Protein AF-A0A950D1C6-F1 (afdb_monomer_lite)

Radius of gyration: 23.9 Å; chains: 1; bounding box: 61×41×85 Å

Sequence (135 aa):
MRHSTGPTPRRRALRPSLDQLEGRQLLSWSTAPFALSPQQIQSAYGFVSSVSGKSPGTGRAIAIMVCGIDPTIRQDLHAFDVQYGLSDPTLSVWDLTADGDPIQTDVGNPNTISNAFETSLDVEWAHAAAPGATI

Structure (mmCIF, N/CA/C/O backbone):
data_AF-A0A950D1C6-F1
#
_entry.id   AF-A0A950D1C6-F1
#
loop_
_atom_site.group_PDB
_atom_site.id
_atom_site.type_symbol
_atom_site.label_atom_id
_atom_site.label_alt_id
_atom_site.label_comp_id
_atom_site.label_asym_id
_atom_site.label_entity_id
_atom_site.label_seq_id
_atom_site.pdbx_PDB_ins_code
_atom_site.Cartn_x
_atom_site.Cartn_y
_atom_site.Cartn_z
_atom_site.occupancy
_atom_site.B_iso_or_equiv
_atom_site.auth_seq_id
_atom_site.auth_comp_id
_atom_site.auth_asym_id
_atom_site.auth_atom_id
_atom_site.pdbx_PDB_model_num
ATOM 1 N N . MET A 1 1 ? -46.944 2.277 60.703 1.00 41.25 1 MET A N 1
ATOM 2 C CA . MET A 1 1 ? -45.513 2.276 60.325 1.00 41.25 1 MET A CA 1
ATOM 3 C C . MET A 1 1 ? -45.284 1.308 59.171 1.00 41.25 1 MET A C 1
ATOM 5 O O . MET A 1 1 ? -45.220 0.112 59.411 1.00 41.25 1 MET A O 1
ATOM 9 N N . ARG A 1 2 ? -45.191 1.798 57.930 1.00 42.88 2 ARG A N 1
ATOM 10 C CA . ARG A 1 2 ? -44.545 1.094 56.808 1.00 42.88 2 ARG A CA 1
ATOM 11 C C . ARG A 1 2 ? -43.925 2.168 55.913 1.00 42.88 2 ARG A C 1
ATOM 13 O O . ARG A 1 2 ? -44.653 2.945 55.307 1.00 42.88 2 ARG A O 1
ATOM 20 N N . HIS A 1 3 ? -42.598 2.264 55.916 1.00 42.00 3 HIS A N 1
ATOM 21 C CA . HIS A 1 3 ? -41.856 3.148 55.021 1.00 42.00 3 HIS A CA 1
ATOM 22 C C . HIS A 1 3 ? -41.663 2.433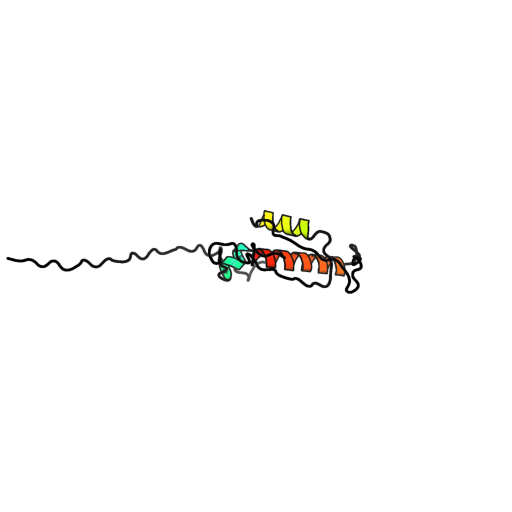 53.680 1.00 42.00 3 HIS A C 1
ATOM 24 O O . HIS A 1 3 ? -41.147 1.320 53.640 1.00 42.00 3 HIS A O 1
ATOM 30 N N . SER A 1 4 ? -42.113 3.070 52.601 1.00 46.00 4 SER A N 1
ATOM 31 C CA . SER A 1 4 ? -41.874 2.656 51.218 1.00 46.00 4 SER A CA 1
ATOM 32 C C . SER A 1 4 ? -40.672 3.435 50.688 1.00 46.00 4 SER A C 1
ATOM 34 O O . SER A 1 4 ? -40.760 4.649 50.519 1.00 46.00 4 SER A O 1
ATOM 36 N N . THR A 1 5 ? -39.546 2.767 50.445 1.00 57.81 5 THR A N 1
ATOM 37 C CA . THR A 1 5 ? -38.373 3.361 49.784 1.00 57.81 5 THR A CA 1
ATOM 38 C C . THR A 1 5 ? -38.437 3.082 48.286 1.00 57.81 5 THR A C 1
ATOM 40 O O . THR A 1 5 ? -38.311 1.935 47.860 1.00 57.81 5 THR A O 1
ATOM 43 N N . GLY A 1 6 ? -38.667 4.132 47.495 1.00 58.25 6 GLY A N 1
ATOM 44 C CA . GLY A 1 6 ? -38.623 4.080 46.032 1.00 58.25 6 GLY A CA 1
ATOM 45 C C . GLY A 1 6 ? -37.198 3.889 45.485 1.00 58.25 6 GLY A C 1
ATOM 46 O O . GLY A 1 6 ? -36.227 4.128 46.206 1.00 58.25 6 GLY A O 1
ATOM 47 N N . PRO A 1 7 ? -37.050 3.455 44.221 1.00 55.03 7 PRO A N 1
ATOM 48 C CA . PRO A 1 7 ? -35.755 3.132 43.633 1.00 55.03 7 PRO A CA 1
ATOM 49 C C . PRO A 1 7 ? -34.919 4.387 43.343 1.00 55.03 7 PRO A C 1
ATOM 51 O O . PRO A 1 7 ? -35.386 5.357 42.748 1.00 55.03 7 PRO A O 1
ATOM 54 N N . THR A 1 8 ? -33.652 4.340 43.748 1.00 61.00 8 THR A N 1
ATOM 55 C CA . THR A 1 8 ? -32.665 5.410 43.580 1.00 61.00 8 THR A CA 1
ATOM 56 C C . THR A 1 8 ? -32.268 5.569 42.103 1.00 61.00 8 THR A C 1
ATOM 58 O O . THR A 1 8 ? -31.852 4.587 41.480 1.00 61.00 8 THR A O 1
ATOM 61 N N . PRO A 1 9 ? -32.328 6.778 41.513 1.00 54.50 9 PRO A N 1
ATOM 62 C CA . PRO A 1 9 ? -31.933 6.980 40.124 1.00 54.50 9 PRO A CA 1
ATOM 63 C C . PRO A 1 9 ? -30.411 6.849 39.960 1.00 54.50 9 PRO A C 1
ATOM 65 O O . PRO A 1 9 ? -29.628 7.595 40.552 1.00 54.50 9 PRO A O 1
ATOM 68 N N . ARG A 1 10 ? -29.973 5.907 39.116 1.00 64.44 10 ARG A N 1
ATOM 69 C CA . ARG A 1 10 ? -28.570 5.780 38.695 1.00 64.44 10 ARG A CA 1
ATOM 70 C C . ARG A 1 10 ? -28.220 6.907 37.722 1.00 64.44 10 ARG A C 1
ATOM 72 O O . ARG A 1 10 ? -28.581 6.860 36.549 1.00 64.44 10 ARG A O 1
ATOM 79 N N . ARG A 1 11 ? -27.465 7.902 38.193 1.00 63.31 11 ARG A N 1
ATOM 80 C CA . ARG A 1 11 ? -26.810 8.890 37.324 1.00 63.31 11 ARG A CA 1
ATOM 81 C C . ARG A 1 11 ? -25.773 8.184 36.444 1.00 63.31 11 ARG A C 1
ATOM 83 O O . ARG A 1 11 ? -24.775 7.676 36.950 1.00 63.31 11 ARG A O 1
ATOM 90 N N . ARG A 1 12 ? -25.987 8.176 35.123 1.00 67.38 12 ARG A N 1
ATOM 91 C CA . ARG A 1 12 ? -24.913 7.912 34.155 1.00 67.38 12 ARG A CA 1
ATOM 92 C C . ARG A 1 12 ? -23.895 9.042 34.283 1.00 67.38 12 ARG A C 1
ATOM 94 O O . ARG A 1 12 ? -24.211 10.190 33.987 1.00 67.38 12 ARG A O 1
ATOM 101 N N . ALA A 1 13 ? -22.697 8.721 34.755 1.00 68.19 13 ALA A N 1
ATOM 102 C CA . ALA A 1 13 ? -21.580 9.647 34.691 1.00 68.19 13 ALA A CA 1
ATOM 103 C C . ALA A 1 13 ? -21.211 9.844 33.215 1.00 68.19 13 ALA A C 1
ATOM 105 O O . ALA A 1 13 ? -20.891 8.869 32.530 1.00 68.19 13 ALA A O 1
ATOM 106 N N . LEU A 1 14 ? -21.277 11.084 32.721 1.00 62.00 14 LEU A N 1
ATOM 107 C CA . LEU A 1 14 ? -20.616 11.431 31.469 1.00 62.00 14 LEU A CA 1
ATOM 108 C C . LEU A 1 14 ? -19.119 11.188 31.665 1.00 62.00 14 LEU A C 1
ATOM 110 O O . LEU A 1 14 ? -18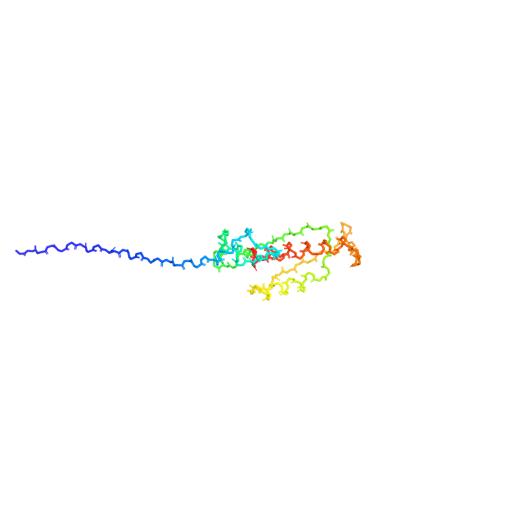.514 11.746 32.578 1.00 62.00 14 LEU A O 1
ATOM 114 N N . ARG A 1 15 ? -18.546 10.329 30.825 1.00 71.56 15 ARG A N 1
ATOM 115 C CA . ARG A 1 15 ? -17.100 10.175 30.682 1.00 71.56 15 ARG A CA 1
ATOM 116 C C . ARG A 1 15 ? -16.694 11.010 29.472 1.00 71.56 15 ARG A C 1
ATOM 118 O O . ARG A 1 15 ? -16.851 10.517 28.358 1.00 71.56 15 ARG A O 1
ATOM 125 N N . PRO A 1 16 ? -16.282 12.274 29.646 1.00 58.69 16 PRO A N 1
ATOM 126 C CA . PRO A 1 16 ? -15.709 13.022 28.539 1.00 58.69 16 PRO A CA 1
ATOM 127 C C . PRO A 1 16 ? -14.474 12.264 28.030 1.00 58.69 16 PRO A C 1
ATOM 129 O O . PRO A 1 16 ? -13.552 12.006 28.803 1.00 58.69 16 PRO A O 1
ATOM 132 N N . SER A 1 17 ? -14.497 11.855 26.760 1.00 67.12 17 SER A N 1
ATOM 133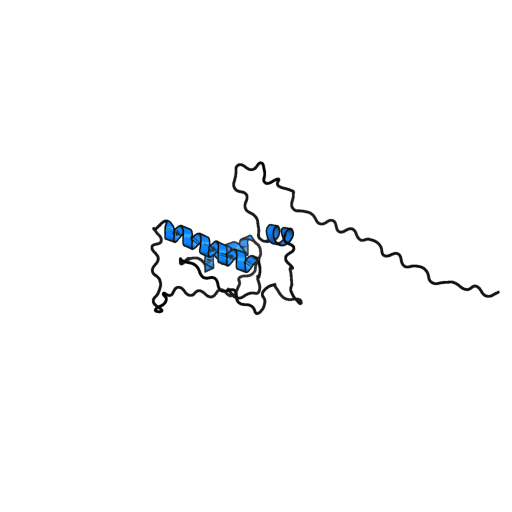 C CA . SER A 1 17 ? -13.290 11.449 26.034 1.00 67.12 17 SER A CA 1
ATOM 134 C C . SER A 1 17 ? -12.617 12.726 25.558 1.00 67.12 17 SER A C 1
ATOM 136 O O . SER A 1 17 ? -13.271 13.566 24.938 1.00 67.12 17 SER A O 1
ATOM 138 N N . LEU A 1 18 ? -11.344 12.904 25.895 1.00 54.28 18 LEU A N 1
ATOM 139 C CA . LEU A 1 18 ? -10.510 13.900 25.245 1.00 54.28 18 LEU A CA 1
ATOM 140 C C . LEU A 1 18 ? -9.901 13.214 24.028 1.00 54.28 18 LEU A C 1
ATOM 142 O O . LEU A 1 18 ? -8.868 12.559 24.148 1.00 54.28 18 LEU A O 1
ATOM 146 N N . ASP A 1 19 ? -10.552 13.345 22.877 1.00 57.00 19 ASP A N 1
ATOM 147 C CA . ASP A 1 19 ? -9.913 12.963 21.625 1.00 57.00 19 ASP A CA 1
ATOM 148 C C . ASP A 1 19 ? -8.848 14.016 21.338 1.00 57.00 19 ASP A C 1
ATOM 150 O O . ASP A 1 19 ? -9.142 15.197 21.113 1.00 57.00 19 ASP A O 1
ATOM 154 N N . GLN A 1 20 ? -7.588 13.599 21.432 1.00 54.69 20 GLN A N 1
ATOM 155 C CA . GLN A 1 20 ? -6.466 14.426 21.036 1.00 54.69 20 GLN A CA 1
ATOM 156 C C . GLN A 1 20 ? -6.531 14.565 19.515 1.00 54.69 20 GLN A C 1
ATOM 158 O O . GLN A 1 20 ? -6.031 13.724 18.776 1.00 54.69 20 GLN A O 1
ATOM 163 N N . LEU A 1 21 ? -7.200 15.621 19.054 1.00 55.78 21 LEU A N 1
ATOM 164 C CA . LEU A 1 21 ? -7.122 16.037 17.664 1.00 55.78 21 LEU A CA 1
ATOM 165 C C . LEU A 1 21 ? -5.643 16.263 17.348 1.00 55.78 21 LEU A C 1
ATOM 167 O O . LEU A 1 21 ? -4.956 16.952 18.113 1.00 55.78 21 LEU A O 1
ATOM 171 N N . GLU A 1 22 ? -5.176 15.667 16.247 1.00 65.88 22 GLU A N 1
ATOM 172 C CA . GLU A 1 22 ? -3.882 15.955 15.624 1.00 65.88 22 GLU A CA 1
ATOM 173 C C . GLU A 1 22 ? -3.607 17.454 15.787 1.00 65.88 22 GLU A C 1
ATOM 175 O O . GLU A 1 22 ? -4.502 18.274 15.529 1.00 65.88 22 GLU A O 1
ATOM 180 N N . GLY A 1 23 ? -2.420 17.827 16.279 1.00 55.44 23 GLY A N 1
ATOM 181 C CA . GLY A 1 23 ? -2.083 19.237 16.455 1.00 55.44 23 GLY A CA 1
ATOM 182 C C . GLY A 1 23 ? -2.404 19.954 15.152 1.00 55.44 23 GLY A C 1
ATOM 183 O O . GLY A 1 23 ? -1.844 19.578 14.128 1.00 55.44 23 GLY A O 1
ATOM 184 N N . ARG A 1 24 ? -3.370 20.892 15.172 1.00 54.75 24 ARG A N 1
ATOM 185 C CA . ARG A 1 24 ? -3.885 21.569 13.973 1.00 54.75 24 ARG A CA 1
ATOM 186 C C . ARG A 1 24 ? -2.726 22.278 13.278 1.00 54.75 24 ARG A C 1
ATOM 188 O O . ARG A 1 24 ? -2.476 23.455 13.524 1.00 54.75 24 ARG A O 1
ATOM 195 N N . GLN A 1 25 ? -2.015 21.561 12.419 1.00 54.00 25 GLN A N 1
ATOM 196 C CA . GLN A 1 25 ? -1.097 22.130 11.460 1.00 54.00 25 GLN A CA 1
ATOM 197 C C . GLN A 1 25 ? -2.007 22.825 10.462 1.00 54.00 25 GLN A C 1
ATOM 199 O O . GLN A 1 25 ? -2.648 22.195 9.624 1.00 54.00 25 GLN A O 1
ATOM 204 N N . LEU A 1 26 ? -2.197 24.127 10.666 1.00 49.78 26 LEU A N 1
ATOM 205 C CA . LEU A 1 26 ? -2.946 24.961 9.746 1.00 49.78 26 LEU A CA 1
ATOM 206 C C . LEU A 1 26 ? -2.242 24.845 8.391 1.00 49.78 26 LEU A C 1
ATOM 208 O O . LEU A 1 26 ? -1.173 25.417 8.193 1.00 49.78 26 LEU A O 1
ATOM 212 N N . LEU A 1 27 ? -2.855 24.090 7.475 1.00 53.09 27 LEU A N 1
ATOM 213 C CA . LEU A 1 27 ? -2.381 23.808 6.112 1.00 53.09 27 LEU A CA 1
ATOM 214 C C . LEU A 1 27 ? -2.148 25.076 5.265 1.00 53.09 27 LEU A C 1
ATOM 216 O O . LEU A 1 27 ? -1.767 24.986 4.106 1.00 53.09 27 LEU A O 1
ATOM 220 N N . SER A 1 28 ? -2.398 26.264 5.817 1.00 56.47 28 SER A N 1
ATOM 221 C CA . SER A 1 28 ? -2.357 27.537 5.113 1.00 56.47 28 SER A CA 1
ATOM 222 C C . SER A 1 28 ? -0.993 28.243 5.114 1.00 56.47 28 SER A C 1
ATOM 224 O O . SER A 1 28 ? -0.889 29.260 4.437 1.00 56.47 28 SER A O 1
ATOM 226 N N . TRP A 1 29 ? 0.037 27.774 5.843 1.00 46.75 29 TRP A N 1
ATOM 227 C CA . TRP A 1 29 ? 1.316 28.517 5.980 1.00 46.75 29 TRP A CA 1
ATOM 228 C C . TRP A 1 29 ? 2.605 27.674 5.877 1.00 46.75 29 TRP A C 1
ATOM 230 O O . TRP A 1 29 ? 3.678 28.158 6.235 1.00 46.75 29 TRP A O 1
ATOM 240 N N . SER A 1 30 ? 2.550 26.437 5.372 1.00 55.84 30 SER A N 1
ATOM 241 C CA . SER A 1 30 ? 3.772 25.670 5.078 1.00 55.84 30 SER A CA 1
ATOM 242 C C . SER A 1 30 ? 4.237 25.925 3.643 1.00 55.84 30 SER A C 1
ATOM 244 O O . SER A 1 30 ? 3.513 25.630 2.698 1.00 55.84 30 SER A O 1
ATOM 246 N N . THR A 1 31 ? 5.454 26.444 3.466 1.00 59.22 31 THR A N 1
ATOM 247 C CA . THR A 1 31 ? 6.149 26.518 2.165 1.00 59.22 31 THR A CA 1
ATOM 248 C C . THR A 1 31 ? 6.815 25.197 1.760 1.00 59.22 31 THR A C 1
ATOM 250 O O . THR A 1 31 ? 7.339 25.103 0.653 1.00 59.22 31 THR A O 1
ATOM 253 N N . ALA A 1 32 ? 6.788 24.176 2.624 1.00 59.00 32 ALA A N 1
ATOM 254 C CA . ALA A 1 32 ? 7.223 22.815 2.316 1.00 59.00 32 ALA A CA 1
ATOM 255 C C . ALA A 1 32 ? 6.004 21.893 2.120 1.00 59.00 32 ALA A C 1
ATOM 257 O O . ALA A 1 32 ? 5.010 22.054 2.842 1.00 59.00 32 ALA A O 1
ATOM 258 N N . PRO A 1 33 ? 6.051 20.925 1.185 1.00 57.84 33 PRO A N 1
ATOM 259 C CA . PRO A 1 33 ? 5.004 19.917 1.084 1.00 57.84 33 PRO A CA 1
ATOM 260 C C . PRO A 1 33 ? 4.880 19.184 2.424 1.00 57.84 33 PRO A C 1
ATOM 262 O O . PRO A 1 33 ? 5.863 18.699 2.982 1.00 57.84 33 PRO A O 1
ATOM 265 N N . PHE A 1 34 ? 3.664 19.156 2.959 1.00 69.94 34 PHE A N 1
ATOM 266 C CA . PHE A 1 34 ? 3.322 18.412 4.163 1.00 69.94 34 PHE A CA 1
ATOM 267 C C . PHE A 1 34 ? 2.714 17.075 3.735 1.00 69.94 34 PHE A C 1
ATOM 269 O O . PHE A 1 34 ? 1.748 17.062 2.973 1.00 69.94 34 PHE A O 1
ATOM 276 N N . ALA A 1 35 ? 3.290 15.964 4.197 1.00 81.25 35 ALA A N 1
ATOM 277 C CA . ALA A 1 35 ? 2.770 14.625 3.942 1.00 81.25 35 ALA A CA 1
ATOM 278 C C . ALA A 1 35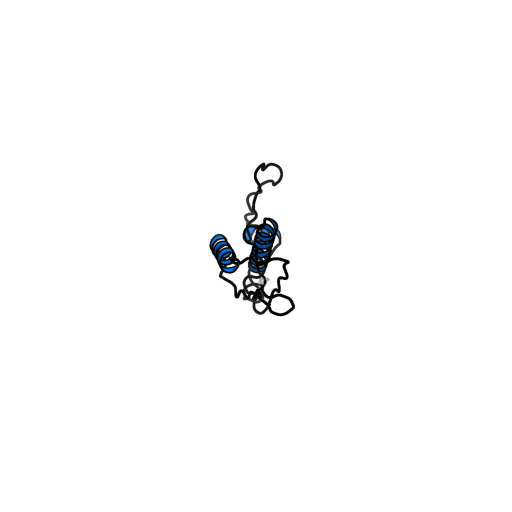 ? 1.839 14.197 5.084 1.00 81.25 35 ALA A C 1
ATOM 280 O O . ALA A 1 35 ? 2.153 14.410 6.255 1.00 81.25 35 ALA A O 1
ATOM 281 N N . LEU A 1 36 ? 0.705 13.588 4.734 1.00 89.75 36 LEU A N 1
ATOM 282 C CA . LEU A 1 36 ? -0.239 13.017 5.693 1.00 89.75 36 LEU A CA 1
ATOM 283 C C . LEU A 1 36 ? 0.066 11.533 5.895 1.00 89.75 36 LEU A C 1
ATOM 285 O O . LEU A 1 36 ? 0.272 10.811 4.923 1.00 89.75 36 LEU A O 1
ATOM 289 N N . SER A 1 37 ? 0.068 11.074 7.146 1.00 93.75 37 SER A N 1
ATOM 290 C CA . SER A 1 37 ? 0.175 9.646 7.445 1.00 93.75 37 SER A CA 1
ATOM 291 C C . SER A 1 37 ? -1.162 8.917 7.244 1.00 93.75 37 SER A C 1
ATOM 293 O O . SER A 1 37 ? -2.232 9.533 7.348 1.00 93.75 37 SER A O 1
ATOM 295 N N . PRO A 1 38 ? -1.141 7.586 7.048 1.00 95.62 38 PRO A N 1
ATOM 296 C CA . PRO A 1 38 ? -2.327 6.742 7.134 1.00 95.62 38 PRO A CA 1
ATOM 297 C C . PRO A 1 38 ? -3.175 7.006 8.376 1.00 95.62 38 PRO A C 1
ATOM 299 O O . PRO A 1 38 ? -4.385 7.169 8.265 1.00 95.62 38 PRO A O 1
ATOM 302 N N . GLN A 1 39 ? -2.554 7.120 9.553 1.00 93.75 39 GLN A N 1
ATOM 303 C CA . GLN A 1 39 ? -3.264 7.348 10.814 1.00 93.75 39 GLN A CA 1
ATOM 304 C C . GLN A 1 39 ? -3.975 8.705 10.829 1.00 93.75 39 GLN A C 1
ATOM 306 O O . GLN A 1 39 ? -5.117 8.788 11.280 1.00 93.75 39 GLN A O 1
ATOM 311 N N . GLN A 1 40 ? -3.337 9.746 10.284 1.00 93.62 40 GLN A N 1
ATOM 312 C CA . GLN A 1 40 ? -3.930 11.078 10.162 1.00 93.62 40 GLN A CA 1
ATOM 313 C C . GLN A 1 40 ? -5.174 11.058 9.275 1.00 93.62 40 GLN A C 1
ATOM 315 O O . GLN A 1 40 ? -6.211 11.605 9.651 1.00 93.62 40 GLN A O 1
ATOM 320 N N . ILE A 1 41 ? -5.096 10.393 8.120 1.00 94.50 41 ILE A N 1
ATOM 321 C CA . ILE A 1 41 ? -6.234 10.243 7.205 1.00 94.50 41 ILE A CA 1
ATOM 322 C C . ILE A 1 41 ? -7.338 9.394 7.840 1.00 94.50 41 ILE A C 1
ATOM 324 O O . ILE A 1 41 ? -8.497 9.807 7.859 1.00 94.50 41 ILE A O 1
ATOM 328 N N . GLN A 1 42 ? -6.995 8.242 8.415 1.00 94.06 42 GLN A N 1
ATOM 329 C CA . GLN A 1 42 ? -7.950 7.354 9.079 1.00 94.06 42 GLN A CA 1
ATOM 330 C C . GLN A 1 42 ? -8.707 8.073 10.202 1.00 94.06 42 GLN A C 1
ATOM 332 O O . GLN A 1 42 ? -9.932 7.981 10.276 1.00 94.06 42 GLN A O 1
ATOM 337 N N . SER A 1 43 ? -7.991 8.825 11.041 1.00 93.19 43 SER A N 1
ATOM 338 C CA . SER A 1 43 ? -8.561 9.640 12.116 1.00 93.19 43 SER A CA 1
ATOM 339 C C . SER A 1 43 ? -9.481 10.732 11.565 1.00 93.19 43 SER A C 1
ATOM 341 O O . SER A 1 43 ? -10.631 10.856 11.992 1.00 93.19 43 SER A O 1
ATOM 343 N N . ALA A 1 44 ? -9.019 11.474 10.553 1.00 93.94 44 ALA A N 1
ATOM 344 C CA . ALA A 1 44 ? -9.775 12.571 9.955 1.00 93.94 44 ALA A CA 1
ATOM 345 C C . ALA A 1 44 ? -11.086 12.117 9.289 1.00 93.94 44 ALA A C 1
ATOM 347 O O . ALA A 1 44 ? -12.078 12.846 9.343 1.00 93.94 44 ALA A O 1
ATOM 348 N N . TYR A 1 45 ? -11.105 10.924 8.685 1.00 94.69 45 TYR A N 1
ATOM 349 C CA . TYR A 1 45 ? -12.262 10.395 7.953 1.00 94.69 45 TYR A CA 1
ATOM 350 C C . TYR A 1 45 ? -13.041 9.301 8.699 1.00 94.69 45 TYR A C 1
ATOM 352 O O . TYR A 1 45 ? -13.998 8.753 8.154 1.00 94.69 45 TYR A O 1
ATOM 360 N N . GLY A 1 46 ? -12.682 8.993 9.948 1.00 94.38 46 GLY A N 1
ATOM 361 C CA . GLY A 1 46 ? -13.425 8.051 10.789 1.00 94.38 46 GLY A CA 1
ATOM 362 C C . GLY A 1 46 ? -13.318 6.592 10.339 1.00 94.38 46 GLY A C 1
ATOM 363 O O . GLY A 1 46 ? -14.300 5.849 10.402 1.00 94.38 46 GLY A O 1
ATOM 364 N N . PHE A 1 47 ? -12.140 6.173 9.878 1.00 93.88 47 PHE A N 1
ATOM 365 C CA . PHE A 1 47 ? -11.886 4.779 9.527 1.00 93.88 47 PHE A CA 1
ATOM 366 C C . PHE A 1 47 ? -11.939 3.919 10.790 1.00 93.88 47 PHE A C 1
ATOM 368 O O . PHE A 1 47 ? -11.421 4.278 11.849 1.00 93.88 47 PHE A O 1
ATOM 375 N N . VAL A 1 48 ? -12.580 2.760 10.683 1.00 91.62 48 VAL A N 1
ATOM 376 C CA . VAL A 1 48 ? -12.681 1.824 11.802 1.00 91.62 48 VAL A CA 1
ATOM 377 C C . VAL A 1 48 ? -11.423 0.969 11.884 1.00 91.62 48 VAL A C 1
ATOM 379 O O . VAL A 1 48 ? -10.958 0.441 10.880 1.00 91.62 48 VAL A O 1
ATOM 382 N N . SER A 1 49 ? -10.904 0.761 13.094 1.00 91.00 49 SER A N 1
ATOM 383 C CA . SER A 1 49 ? -9.754 -0.127 13.321 1.00 91.00 49 SER A CA 1
ATOM 384 C C . SER A 1 49 ? -10.102 -1.612 13.181 1.00 91.00 49 SER A C 1
ATOM 386 O O . SER A 1 49 ? -9.212 -2.450 13.059 1.00 91.00 49 SER A O 1
ATOM 388 N N . SER A 1 50 ? -11.394 -1.963 13.202 1.00 94.06 50 SER A N 1
ATOM 389 C CA . SER A 1 50 ? -11.860 -3.328 12.965 1.00 94.06 50 SER A CA 1
ATOM 390 C C . SER A 1 50 ? -13.273 -3.372 12.386 1.00 94.06 50 SER A C 1
ATOM 392 O O . SER A 1 50 ? -14.116 -2.524 12.680 1.00 94.06 50 SER A O 1
ATOM 394 N N . VAL A 1 51 ? -13.545 -4.414 11.602 1.00 92.44 51 VAL A N 1
ATOM 395 C CA . VAL A 1 51 ? -14.876 -4.757 11.089 1.00 92.44 51 VAL A CA 1
ATOM 396 C C . VAL A 1 51 ? -15.205 -6.163 11.575 1.00 92.44 51 VAL A C 1
ATOM 398 O O . VAL A 1 51 ? -14.514 -7.123 11.239 1.00 92.44 51 VAL A O 1
ATOM 401 N N . SER A 1 52 ? -16.231 -6.292 12.422 1.00 93.75 52 SER A N 1
ATOM 402 C CA . SER A 1 52 ? -16.626 -7.575 13.033 1.00 93.75 52 SER A CA 1
ATOM 403 C C . SER A 1 52 ? -15.473 -8.303 13.752 1.00 93.75 52 SER A C 1
ATOM 405 O O . SER A 1 52 ? -15.381 -9.528 13.704 1.00 93.75 52 SER A O 1
ATOM 407 N N . GLY A 1 53 ? -14.583 -7.549 14.409 1.00 95.19 53 GLY A N 1
ATOM 408 C CA . GLY A 1 53 ? -13.439 -8.092 15.150 1.00 95.19 53 GLY A CA 1
ATOM 409 C C . GLY A 1 53 ? -12.250 -8.531 14.287 1.00 95.19 53 GLY A C 1
ATOM 410 O O . GLY A 1 53 ? -11.358 -9.200 14.800 1.00 95.19 53 GLY A O 1
ATOM 411 N N . LYS A 1 54 ? -12.226 -8.180 12.996 1.00 96.25 54 LYS A N 1
ATOM 412 C CA . LYS A 1 54 ? -11.109 -8.449 12.076 1.00 96.25 54 LYS A CA 1
ATOM 413 C C . LYS A 1 54 ? -10.535 -7.150 11.516 1.00 96.25 54 LYS A C 1
ATOM 415 O O . LYS A 1 54 ? -11.233 -6.134 11.510 1.00 96.25 54 LYS A O 1
ATOM 420 N N . SER A 1 55 ? -9.307 -7.198 10.998 1.00 95.56 55 SER A N 1
ATOM 421 C CA . SER A 1 55 ? -8.710 -6.078 10.260 1.00 95.56 55 SER A CA 1
ATOM 422 C C . SER A 1 55 ? -9.614 -5.666 9.088 1.00 95.56 55 SER A C 1
ATOM 424 O O . SER A 1 55 ? -10.169 -6.550 8.415 1.00 95.56 55 SER A O 1
ATOM 426 N N . PRO A 1 56 ? -9.805 -4.361 8.825 1.00 96.81 56 PRO A N 1
ATOM 427 C CA . PRO A 1 56 ? -10.605 -3.901 7.692 1.00 96.81 56 PRO A CA 1
ATOM 428 C C . PRO A 1 56 ? -10.123 -4.537 6.383 1.00 96.81 56 PRO A C 1
ATOM 430 O O . PRO A 1 56 ? -8.928 -4.705 6.181 1.00 96.81 56 PRO A O 1
ATOM 433 N N . GLY A 1 57 ? -11.048 -4.956 5.519 1.00 96.94 57 GLY A N 1
ATOM 434 C CA . GLY A 1 57 ? -10.707 -5.648 4.269 1.00 96.94 57 GLY A CA 1
ATOM 435 C C . GLY A 1 57 ? -10.517 -7.164 4.378 1.00 96.94 57 GLY A C 1
ATOM 436 O O . GLY A 1 57 ? -10.442 -7.817 3.344 1.00 96.94 57 GLY A O 1
ATOM 437 N N . THR A 1 58 ? -10.524 -7.760 5.580 1.00 98.00 58 THR A N 1
ATOM 438 C CA . THR A 1 58 ? -10.345 -9.220 5.724 1.00 98.00 58 THR A CA 1
ATOM 439 C C . THR A 1 58 ? -11.321 -10.016 4.848 1.00 98.00 58 THR A C 1
ATOM 441 O O . THR A 1 58 ? -12.543 -9.898 4.988 1.00 98.00 58 THR A O 1
ATOM 444 N N . GLY A 1 59 ? -10.776 -10.870 3.977 1.00 97.19 59 GLY A N 1
ATOM 445 C CA . GLY A 1 59 ? -11.546 -11.690 3.035 1.00 97.19 59 GLY A CA 1
ATOM 446 C C . GLY A 1 59 ? -12.036 -10.933 1.795 1.00 97.19 59 GLY A C 1
ATOM 447 O O . GLY A 1 59 ? -12.974 -11.385 1.138 1.00 97.19 59 GLY A O 1
ATOM 448 N N . ARG A 1 60 ? -11.447 -9.772 1.497 1.00 98.12 60 ARG A N 1
ATOM 449 C CA . ARG A 1 60 ? -11.676 -8.983 0.282 1.00 98.12 60 ARG A CA 1
ATOM 450 C C . ARG A 1 60 ? -10.389 -8.900 -0.530 1.00 98.12 60 ARG A C 1
ATOM 452 O O . ARG A 1 60 ? -9.302 -9.035 0.023 1.00 98.12 60 ARG A O 1
ATOM 459 N N . ALA A 1 61 ? -10.553 -8.677 -1.827 1.00 98.19 61 ALA A N 1
ATOM 460 C CA . ALA A 1 61 ? -9.467 -8.384 -2.747 1.00 98.19 61 ALA A CA 1
ATOM 461 C C . ALA A 1 61 ? -9.682 -6.987 -3.340 1.00 98.19 61 ALA A C 1
ATOM 463 O O . ALA A 1 61 ? -10.823 -6.642 -3.670 1.00 98.19 61 ALA A O 1
ATOM 464 N N . ILE A 1 62 ? -8.614 -6.203 -3.457 1.00 98.06 62 ILE A N 1
ATOM 465 C CA . ILE A 1 62 ? -8.613 -4.887 -4.100 1.00 98.06 62 ILE A CA 1
ATOM 466 C C . ILE A 1 62 ? -7.767 -5.002 -5.362 1.00 98.06 62 ILE A C 1
ATOM 468 O O . ILE A 1 62 ? -6.554 -5.091 -5.281 1.00 98.06 62 ILE A O 1
ATOM 472 N N . ALA A 1 63 ? -8.411 -4.995 -6.528 1.00 96.19 63 ALA A N 1
ATOM 473 C CA . ALA A 1 63 ? -7.692 -4.981 -7.795 1.00 96.19 63 ALA A CA 1
ATOM 474 C C . ALA A 1 63 ? -7.293 -3.546 -8.153 1.00 96.19 63 ALA A C 1
ATOM 476 O O . ALA A 1 63 ? -8.157 -2.671 -8.252 1.00 96.19 63 ALA A O 1
ATOM 477 N N . ILE A 1 64 ? -6.001 -3.331 -8.388 1.00 93.31 64 ILE A N 1
ATOM 478 C CA . ILE A 1 64 ? -5.439 -2.063 -8.854 1.00 93.31 64 ILE A CA 1
ATOM 479 C C . ILE A 1 64 ? -4.997 -2.256 -10.305 1.00 93.31 64 ILE A C 1
ATOM 481 O O . ILE A 1 64 ? -4.226 -3.162 -10.611 1.00 93.31 64 ILE A O 1
ATOM 485 N N . MET A 1 65 ? -5.527 -1.430 -11.208 1.00 89.50 65 MET A N 1
ATOM 486 C CA . MET A 1 65 ? -5.145 -1.425 -12.621 1.00 89.50 65 MET A CA 1
ATOM 487 C C . MET A 1 65 ? -4.466 -0.103 -12.948 1.00 89.50 65 MET A C 1
ATOM 489 O O . MET A 1 65 ? -5.111 0.944 -12.949 1.00 89.50 65 MET A O 1
ATOM 493 N N . VAL A 1 66 ? -3.176 -0.176 -13.251 1.00 85.00 66 VAL A N 1
ATOM 494 C CA . VAL A 1 66 ? -2.302 0.972 -13.510 1.00 85.00 66 VAL A CA 1
ATOM 495 C C . VAL A 1 66 ? -1.638 0.840 -14.878 1.00 85.00 66 VAL A C 1
ATOM 497 O O . VAL A 1 66 ? -1.559 -0.245 -15.450 1.00 85.00 66 VAL A O 1
ATOM 500 N N . CYS A 1 67 ? -1.178 1.962 -15.432 1.00 75.88 67 CYS A N 1
ATOM 501 C CA . CYS A 1 67 ? -0.528 2.021 -16.745 1.00 75.88 67 CYS A CA 1
ATOM 502 C C . CYS A 1 67 ? 1.012 1.946 -16.681 1.00 75.88 67 CYS A C 1
ATOM 504 O O . CYS A 1 67 ? 1.694 2.374 -17.615 1.00 75.88 67 CYS A O 1
ATOM 506 N N . GLY A 1 68 ? 1.576 1.384 -15.611 1.00 73.50 68 GLY A N 1
ATOM 507 C CA . GLY A 1 68 ? 3.010 1.125 -15.473 1.00 73.50 68 GLY A CA 1
ATOM 508 C C . GLY A 1 68 ? 3.294 -0.043 -14.538 1.00 73.50 68 GLY A C 1
ATOM 509 O O . GLY A 1 68 ? 2.396 -0.524 -13.856 1.00 73.50 68 GLY A O 1
ATOM 510 N N . ILE A 1 69 ? 4.545 -0.504 -14.545 1.00 79.06 69 ILE A N 1
ATOM 511 C CA . ILE A 1 69 ? 5.044 -1.486 -13.583 1.00 79.06 69 ILE A CA 1
ATOM 512 C C . ILE A 1 69 ? 5.983 -0.772 -12.628 1.00 79.06 69 ILE A C 1
ATOM 514 O O . ILE A 1 69 ? 6.877 -0.039 -13.062 1.00 79.06 69 ILE A O 1
ATOM 518 N N . ASP A 1 70 ? 5.833 -1.087 -11.353 1.00 88.06 70 ASP A N 1
ATOM 519 C CA . ASP A 1 70 ? 6.826 -0.807 -10.337 1.00 88.06 70 ASP A CA 1
ATOM 520 C C . ASP A 1 70 ? 7.598 -2.104 -10.005 1.00 88.06 70 ASP A C 1
ATOM 522 O O . ASP A 1 70 ? 7.069 -2.987 -9.321 1.00 88.06 70 ASP A O 1
ATOM 526 N N . PRO A 1 71 ? 8.847 -2.265 -10.489 1.00 86.75 71 PRO A N 1
ATOM 527 C CA . PRO A 1 71 ? 9.635 -3.469 -10.234 1.00 86.75 71 PRO A CA 1
ATOM 528 C C . PRO A 1 71 ? 10.030 -3.624 -8.757 1.00 86.75 71 PRO A C 1
ATOM 530 O O . PRO A 1 71 ? 10.462 -4.710 -8.359 1.00 86.75 71 PRO A O 1
ATOM 533 N N . THR A 1 72 ? 9.903 -2.566 -7.950 1.00 91.50 72 THR A N 1
ATOM 534 C CA . THR A 1 72 ? 10.241 -2.545 -6.524 1.00 91.50 72 THR A CA 1
ATOM 535 C C . THR A 1 72 ? 9.014 -2.491 -5.618 1.00 91.50 72 THR A C 1
ATOM 537 O O . THR A 1 72 ? 9.183 -2.515 -4.402 1.00 91.50 72 THR A O 1
ATOM 540 N N . ILE A 1 73 ? 7.794 -2.615 -6.161 1.00 94.19 73 ILE A N 1
ATOM 541 C CA . ILE A 1 73 ? 6.526 -2.468 -5.420 1.00 94.19 73 ILE A CA 1
ATOM 542 C C . ILE A 1 73 ? 6.448 -3.254 -4.107 1.00 94.19 73 ILE A C 1
ATOM 544 O O . ILE A 1 73 ? 5.892 -2.798 -3.114 1.00 94.19 73 ILE A O 1
ATOM 548 N N . ARG A 1 74 ? 7.031 -4.458 -4.068 1.00 96.44 74 ARG A N 1
ATOM 549 C CA . ARG A 1 74 ? 7.070 -5.290 -2.853 1.00 96.44 74 ARG A CA 1
ATOM 550 C C . ARG A 1 74 ? 7.949 -4.684 -1.760 1.00 96.44 74 ARG A C 1
ATOM 552 O O . ARG A 1 74 ? 7.628 -4.805 -0.585 1.00 96.44 74 ARG A O 1
ATOM 559 N N . GLN A 1 75 ? 9.084 -4.112 -2.147 1.00 97.56 75 GLN A N 1
ATOM 560 C CA . GLN A 1 75 ? 10.046 -3.489 -1.239 1.00 97.56 75 GLN A CA 1
ATOM 561 C C . GLN A 1 75 ? 9.532 -2.131 -0.767 1.00 97.56 75 GLN A C 1
ATOM 563 O O . GLN A 1 75 ? 9.643 -1.838 0.421 1.00 97.56 75 GLN A O 1
ATOM 568 N N . ASP A 1 76 ? 8.928 -1.363 -1.672 1.00 97.12 76 ASP A N 1
ATOM 569 C CA . ASP A 1 76 ? 8.355 -0.053 -1.367 1.00 97.12 76 ASP A CA 1
ATOM 570 C C . ASP A 1 76 ? 7.169 -0.194 -0.403 1.00 97.12 76 ASP A C 1
ATOM 572 O O . ASP A 1 76 ? 7.194 0.391 0.683 1.00 97.12 76 ASP A O 1
ATOM 576 N N . LEU A 1 77 ? 6.235 -1.115 -0.684 1.00 98.25 77 LEU A N 1
ATOM 577 C CA . LEU A 1 77 ? 5.125 -1.422 0.222 1.00 98.25 77 LEU A CA 1
ATOM 578 C C . LEU A 1 77 ? 5.603 -1.888 1.604 1.00 98.25 77 LEU A C 1
ATOM 580 O O . LEU A 1 77 ? 5.082 -1.441 2.621 1.00 98.25 77 LEU A O 1
ATOM 584 N N . HIS A 1 78 ? 6.622 -2.749 1.666 1.00 98.62 78 HIS A N 1
ATOM 585 C CA . HIS A 1 78 ? 7.177 -3.183 2.949 1.00 98.62 78 HIS A CA 1
ATOM 586 C C . HIS A 1 78 ? 7.805 -2.017 3.730 1.00 98.62 78 HIS A C 1
ATOM 588 O O . HIS A 1 78 ? 7.633 -1.907 4.945 1.00 98.62 78 HIS A O 1
ATOM 594 N N . ALA A 1 79 ? 8.530 -1.121 3.052 1.00 98.44 79 ALA A N 1
ATOM 595 C CA . ALA A 1 79 ? 9.105 0.060 3.688 1.00 98.44 79 ALA A CA 1
ATOM 596 C C . ALA A 1 79 ? 8.011 0.997 4.227 1.00 98.44 79 ALA A C 1
ATOM 598 O O . ALA A 1 79 ? 8.122 1.478 5.360 1.00 98.44 79 ALA A O 1
ATOM 599 N N . PHE A 1 80 ? 6.941 1.200 3.457 1.00 98.19 80 PHE A N 1
ATOM 600 C CA . PHE A 1 80 ? 5.754 1.940 3.877 1.00 98.19 80 PHE A CA 1
ATOM 601 C C . PHE A 1 80 ? 5.093 1.304 5.109 1.00 98.19 80 PHE A C 1
ATOM 603 O O . PHE A 1 80 ? 4.811 1.994 6.094 1.00 98.19 80 PHE A O 1
ATOM 610 N N . ASP A 1 81 ? 4.916 -0.016 5.103 1.00 98.44 81 ASP A N 1
ATOM 611 C CA . ASP A 1 81 ? 4.305 -0.755 6.205 1.00 98.44 81 ASP A CA 1
ATOM 612 C C . ASP A 1 81 ? 5.110 -0.644 7.491 1.00 98.44 81 ASP A C 1
ATOM 614 O O . ASP A 1 81 ?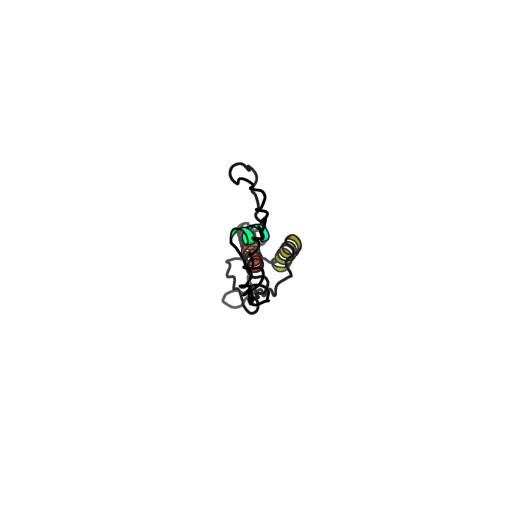 4.555 -0.344 8.552 1.00 98.44 81 ASP A O 1
ATOM 618 N N . VAL A 1 82 ? 6.432 -0.784 7.399 1.00 98.38 82 VAL A N 1
ATOM 619 C CA . VAL A 1 82 ? 7.337 -0.567 8.531 1.00 98.38 82 VAL A CA 1
ATOM 620 C C . VAL A 1 82 ? 7.251 0.874 9.033 1.00 98.38 82 VAL A C 1
ATOM 622 O O . VAL A 1 82 ? 7.170 1.094 10.244 1.00 98.38 82 VAL A O 1
ATOM 625 N N . GLN A 1 83 ? 7.239 1.856 8.129 1.00 97.38 83 GLN A N 1
ATOM 626 C CA . GLN A 1 83 ? 7.169 3.273 8.485 1.00 97.38 83 GLN A CA 1
ATOM 627 C C . GLN A 1 83 ? 5.882 3.620 9.244 1.00 97.38 83 GLN A C 1
ATOM 629 O O . GLN A 1 83 ? 5.920 4.430 10.175 1.00 97.38 83 GLN A O 1
ATOM 634 N N . TYR A 1 84 ? 4.758 3.002 8.880 1.00 96.50 84 TYR A N 1
ATOM 635 C CA . TYR A 1 84 ? 3.450 3.300 9.463 1.00 96.50 84 TYR A CA 1
ATOM 636 C C . TYR A 1 84 ? 2.921 2.225 10.418 1.00 96.50 84 TYR A C 1
ATOM 638 O O . TYR A 1 84 ? 1.800 2.351 10.910 1.00 96.50 84 TYR A O 1
ATOM 646 N N . GLY A 1 85 ? 3.718 1.211 10.753 1.00 96.12 85 GLY A N 1
ATOM 647 C CA . GLY A 1 85 ? 3.339 0.168 11.708 1.00 96.12 85 GLY A CA 1
ATOM 648 C C . GLY A 1 85 ? 2.185 -0.716 11.227 1.00 96.12 85 GLY A C 1
ATOM 649 O O . GLY A 1 85 ? 1.361 -1.146 12.039 1.00 96.12 85 GLY A O 1
ATOM 650 N N . LEU A 1 86 ? 2.106 -0.959 9.919 1.00 96.44 86 LEU A N 1
ATOM 651 C CA . LEU A 1 86 ? 1.191 -1.914 9.301 1.00 96.44 86 LEU A CA 1
ATOM 652 C C . LEU A 1 86 ? 1.875 -3.286 9.190 1.00 96.44 86 LEU A C 1
ATOM 654 O O . LEU A 1 86 ? 3.094 -3.406 9.278 1.00 96.44 86 LEU A O 1
ATOM 658 N N . SER A 1 87 ? 1.083 -4.350 9.069 1.00 96.88 87 SER A N 1
ATOM 659 C CA . SER A 1 87 ? 1.609 -5.681 8.737 1.00 96.88 87 SER A CA 1
ATOM 660 C C . SER A 1 87 ? 1.550 -5.876 7.231 1.00 96.88 87 SER A C 1
ATOM 662 O O . SER A 1 87 ? 0.528 -5.520 6.646 1.00 96.88 87 SER A O 1
ATOM 664 N N . ASP A 1 88 ? 2.580 -6.490 6.648 1.00 98.12 88 ASP A N 1
ATOM 665 C CA . ASP A 1 88 ? 2.626 -6.782 5.213 1.00 98.12 88 ASP A CA 1
ATOM 666 C C . ASP A 1 88 ? 1.337 -7.489 4.741 1.00 98.12 88 ASP A C 1
ATOM 668 O O . ASP A 1 88 ? 0.904 -8.475 5.363 1.00 98.12 88 ASP A O 1
ATOM 672 N N . PRO A 1 89 ? 0.712 -7.033 3.640 1.00 97.56 89 PRO A N 1
ATOM 673 C CA . PRO A 1 89 ? -0.465 -7.681 3.099 1.00 97.56 89 PRO A CA 1
ATOM 674 C C . PRO A 1 89 ? -0.074 -8.905 2.275 1.00 97.56 89 PRO A C 1
ATOM 676 O O . PRO A 1 89 ? 1.083 -9.159 1.934 1.00 97.56 89 PRO A O 1
ATOM 679 N N . THR A 1 90 ? -1.091 -9.653 1.854 1.00 98.31 90 THR A N 1
ATOM 680 C CA . THR A 1 90 ? -0.911 -10.541 0.703 1.00 98.31 90 THR A CA 1
ATOM 681 C C . THR A 1 90 ? -0.945 -9.692 -0.564 1.00 98.31 90 THR A C 1
ATOM 683 O O . THR A 1 90 ? -2.025 -9.264 -0.960 1.00 98.31 90 THR A O 1
ATOM 686 N N . LEU A 1 91 ? 0.219 -9.471 -1.181 1.00 97.44 91 LEU A N 1
ATOM 687 C CA . LEU A 1 91 ? 0.350 -8.746 -2.448 1.00 97.44 91 LEU A CA 1
ATOM 688 C C . LEU A 1 91 ? 0.575 -9.703 -3.628 1.00 97.44 91 LEU A C 1
ATOM 690 O O . LEU A 1 91 ? 1.581 -10.432 -3.680 1.00 97.44 91 LEU A O 1
ATOM 694 N N . SER A 1 92 ? -0.320 -9.644 -4.607 1.00 95.62 92 SER A N 1
ATOM 695 C CA . SER A 1 92 ? -0.247 -10.365 -5.874 1.00 95.62 92 SER A CA 1
ATOM 696 C C . SER A 1 92 ? 0.020 -9.384 -7.016 1.00 95.62 92 SER A C 1
ATOM 698 O O . SER A 1 92 ? -0.661 -8.380 -7.157 1.00 95.62 92 SER A O 1
ATOM 700 N N . VAL A 1 93 ? 1.039 -9.668 -7.828 1.00 91.88 93 VAL A N 1
ATOM 701 C CA . VAL A 1 93 ? 1.498 -8.763 -8.892 1.00 91.88 93 VAL A CA 1
ATOM 702 C C . VAL A 1 93 ? 1.416 -9.499 -10.224 1.00 91.88 93 VAL A C 1
ATOM 704 O O . VAL A 1 93 ? 1.907 -10.626 -10.331 1.00 91.88 93 VAL A O 1
ATOM 707 N N . TRP A 1 94 ? 0.786 -8.865 -11.214 1.00 87.94 94 TRP A N 1
ATOM 708 C CA . TRP A 1 94 ? 0.592 -9.397 -12.564 1.00 87.94 94 TRP A CA 1
ATOM 709 C C . TRP A 1 94 ? 1.162 -8.436 -13.606 1.00 87.94 94 TRP A C 1
ATOM 711 O O . TRP A 1 94 ? 0.446 -7.623 -14.183 1.00 87.94 94 TRP A O 1
ATOM 721 N N . ASP A 1 95 ? 2.453 -8.586 -13.883 1.00 83.94 95 ASP A N 1
ATOM 722 C CA . ASP A 1 95 ? 3.205 -7.728 -14.806 1.00 83.94 95 ASP A CA 1
ATOM 723 C C . ASP A 1 95 ? 3.182 -8.268 -16.243 1.00 83.94 95 ASP A C 1
ATOM 725 O O . ASP A 1 95 ? 4.223 -8.492 -16.867 1.00 83.94 95 ASP A O 1
ATOM 729 N N . LEU A 1 96 ? 1.981 -8.538 -16.758 1.00 80.31 96 LEU A N 1
ATOM 730 C CA . LEU A 1 96 ? 1.783 -9.143 -18.075 1.00 80.31 96 LEU A CA 1
ATOM 731 C C . LEU A 1 96 ? 0.979 -8.229 -19.006 1.00 80.31 96 LEU A C 1
ATOM 733 O O . LEU A 1 96 ? 0.055 -7.538 -18.580 1.00 80.31 96 LEU A O 1
ATOM 737 N N . THR A 1 97 ? 1.310 -8.249 -20.296 1.00 75.50 97 THR A N 1
ATOM 738 C CA . THR A 1 97 ? 0.505 -7.630 -21.351 1.00 75.50 97 THR A CA 1
ATOM 739 C C . THR A 1 97 ? -0.851 -8.335 -21.461 1.00 75.50 97 THR A C 1
ATOM 741 O O . THR A 1 97 ? -1.058 -9.418 -20.910 1.00 75.50 97 THR A O 1
ATOM 744 N N . ALA A 1 98 ? -1.778 -7.758 -22.234 1.00 73.38 98 ALA A N 1
ATOM 745 C CA . ALA A 1 98 ? -3.055 -8.409 -22.545 1.00 73.38 98 ALA A CA 1
ATOM 746 C C . ALA A 1 98 ? -2.881 -9.805 -23.183 1.00 73.38 98 ALA A C 1
ATOM 748 O O . ALA A 1 98 ? -3.754 -10.658 -23.033 1.00 73.38 98 ALA A O 1
ATOM 749 N N . ASP A 1 99 ? -1.745 -10.035 -23.844 1.00 78.69 99 ASP A N 1
ATOM 750 C CA . ASP A 1 99 ? -1.396 -11.295 -24.501 1.00 78.69 99 ASP A CA 1
ATOM 751 C C . ASP A 1 99 ? -0.630 -12.266 -23.577 1.00 78.69 99 ASP A C 1
ATOM 753 O O . ASP A 1 99 ? -0.362 -13.404 -23.959 1.00 78.69 99 ASP A O 1
ATOM 757 N N . GLY A 1 100 ? -0.322 -11.858 -22.339 1.00 78.81 100 GLY A N 1
ATOM 758 C CA . GLY A 1 100 ? 0.350 -12.689 -21.337 1.00 78.81 100 GLY A CA 1
ATOM 759 C C . GLY A 1 100 ? 1.880 -12.631 -21.365 1.00 78.81 100 GLY A C 1
ATOM 760 O O . GLY A 1 100 ? 2.520 -13.390 -20.638 1.00 78.81 100 GLY A O 1
ATOM 761 N N . ASP A 1 101 ? 2.470 -11.744 -22.167 1.00 80.62 101 ASP A N 1
ATOM 762 C CA . ASP A 1 101 ? 3.919 -11.531 -22.195 1.00 80.62 101 ASP A CA 1
ATOM 763 C C . ASP A 1 101 ? 4.361 -10.628 -21.037 1.00 80.62 101 ASP A C 1
ATOM 765 O O . ASP A 1 101 ? 3.617 -9.722 -20.667 1.00 80.62 101 ASP A O 1
ATOM 769 N N . PRO A 1 102 ? 5.574 -10.788 -20.480 1.00 79.38 102 PRO A N 1
ATOM 770 C CA . PRO A 1 102 ? 6.104 -9.839 -19.506 1.00 79.38 102 PRO A CA 1
ATOM 771 C C . PRO A 1 102 ? 6.138 -8.420 -20.081 1.00 79.38 102 PRO A C 1
ATOM 773 O O . PRO A 1 102 ? 6.693 -8.195 -21.161 1.00 79.38 102 PRO A O 1
ATOM 776 N N . ILE A 1 103 ? 5.576 -7.449 -19.361 1.00 77.69 103 ILE A N 1
ATOM 777 C CA . ILE A 1 103 ? 5.685 -6.045 -19.769 1.00 77.69 103 ILE A CA 1
ATOM 778 C C . ILE A 1 103 ? 7.146 -5.607 -19.569 1.00 77.69 103 ILE A C 1
ATOM 780 O O . ILE A 1 103 ? 7.742 -5.812 -18.512 1.00 77.69 103 ILE A O 1
ATOM 784 N N . GLN A 1 104 ? 7.742 -4.999 -20.597 1.00 72.62 104 GLN A N 1
ATOM 785 C CA . GLN A 1 104 ? 9.077 -4.409 -20.491 1.00 72.62 104 GLN A CA 1
ATOM 786 C C . GLN A 1 104 ? 8.993 -2.980 -19.956 1.00 72.62 104 GLN A C 1
ATOM 788 O O . GLN A 1 104 ? 8.198 -2.177 -20.444 1.00 72.62 104 GLN A O 1
ATOM 793 N N . THR A 1 105 ? 9.846 -2.653 -18.986 1.00 73.12 105 THR A N 1
ATOM 794 C CA . THR A 1 105 ? 9.964 -1.302 -18.431 1.00 73.12 105 THR A CA 1
ATOM 795 C C . THR A 1 105 ? 11.288 -0.682 -18.853 1.00 73.12 105 THR A C 1
ATOM 797 O O . THR A 1 105 ? 12.343 -1.315 -18.790 1.00 73.12 105 THR A O 1
ATOM 800 N N . ASP A 1 106 ? 11.245 0.576 -19.286 1.00 76.56 106 ASP A N 1
ATOM 801 C CA . ASP A 1 106 ? 12.449 1.395 -19.404 1.00 76.56 106 ASP A CA 1
ATOM 802 C C . ASP A 1 106 ? 12.596 2.203 -18.116 1.00 76.56 106 ASP A C 1
ATOM 804 O O . ASP A 1 106 ? 11.981 3.259 -17.962 1.00 76.56 106 ASP A O 1
ATOM 808 N N . VAL A 1 107 ? 13.386 1.682 -17.176 1.00 72.25 107 VAL A N 1
ATOM 809 C CA . VAL A 1 107 ? 13.630 2.297 -15.859 1.00 72.25 107 VAL A CA 1
ATOM 810 C C . VAL A 1 107 ? 14.331 3.661 -15.936 1.00 72.25 107 VAL A C 1
ATOM 812 O O . VAL A 1 107 ? 14.369 4.379 -14.943 1.00 72.25 107 VAL A O 1
ATOM 815 N N . GLY A 1 108 ? 14.882 4.040 -17.097 1.00 75.50 108 GLY A N 1
ATOM 816 C CA . GLY A 1 108 ? 15.462 5.366 -17.330 1.00 75.50 108 GLY A CA 1
ATOM 817 C C . GLY A 1 108 ? 14.466 6.394 -17.873 1.00 75.50 108 GLY A C 1
ATOM 818 O O . GLY A 1 108 ? 14.782 7.585 -17.928 1.00 75.50 108 GLY A O 1
ATOM 819 N N . ASN A 1 109 ? 13.272 5.961 -18.282 1.00 82.75 109 ASN A N 1
ATOM 820 C CA . ASN A 1 109 ? 12.256 6.837 -18.846 1.00 82.75 109 ASN A CA 1
ATOM 821 C C . ASN A 1 109 ? 11.484 7.565 -17.726 1.00 82.75 109 ASN A C 1
ATOM 823 O O . ASN A 1 109 ? 10.906 6.905 -16.859 1.00 82.75 109 ASN A O 1
ATOM 827 N N . PRO A 1 110 ? 11.394 8.910 -17.758 1.00 83.69 110 PRO A N 1
ATOM 828 C CA . PRO A 1 110 ? 10.664 9.683 -16.751 1.00 83.69 110 PRO A CA 1
ATOM 829 C C . PRO A 1 110 ? 9.202 9.260 -16.561 1.00 83.69 110 PRO A C 1
ATOM 831 O O . PRO A 1 110 ? 8.699 9.302 -15.442 1.00 83.69 110 PRO A O 1
ATOM 834 N N . ASN A 1 111 ? 8.527 8.819 -17.626 1.00 83.19 111 ASN A N 1
ATOM 835 C CA . ASN A 1 111 ? 7.142 8.356 -17.540 1.00 83.19 111 ASN A CA 1
ATOM 836 C C . ASN A 1 111 ? 7.040 7.021 -16.793 1.00 83.19 111 ASN A C 1
ATOM 838 O O . ASN A 1 111 ? 6.104 6.829 -16.028 1.00 83.19 111 ASN A O 1
ATOM 842 N N . THR A 1 112 ? 8.007 6.116 -16.974 1.00 83.50 112 THR A N 1
ATOM 843 C CA . THR A 1 112 ? 8.064 4.858 -16.213 1.00 83.50 112 THR A CA 1
ATOM 844 C C . THR A 1 112 ? 8.259 5.142 -14.728 1.00 83.50 112 THR A C 1
ATOM 846 O O . THR A 1 112 ? 7.582 4.539 -13.905 1.00 83.50 112 THR A O 1
ATOM 849 N N . ILE A 1 113 ? 9.151 6.079 -14.388 1.00 85.06 113 ILE A N 1
ATOM 850 C CA . ILE A 1 113 ? 9.422 6.465 -12.996 1.00 85.06 11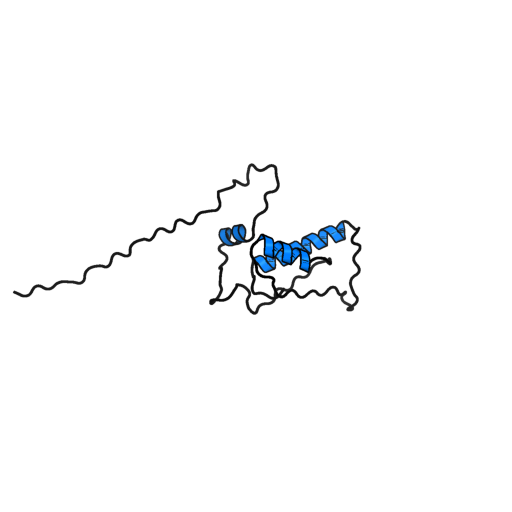3 ILE A CA 1
ATOM 851 C C . ILE A 1 113 ? 8.179 7.082 -12.350 1.00 85.06 113 ILE A C 1
ATOM 853 O O . ILE A 1 113 ? 7.857 6.724 -11.222 1.00 85.06 113 ILE A O 1
ATOM 857 N N . SER A 1 114 ? 7.474 7.973 -13.061 1.00 86.75 114 SER A N 1
ATOM 858 C CA . SER A 1 114 ? 6.198 8.515 -12.578 1.00 86.75 114 SER A CA 1
ATOM 859 C C . SER A 1 114 ? 5.221 7.375 -12.319 1.00 86.75 114 SER A C 1
ATOM 861 O O . SER A 1 114 ? 4.832 7.158 -11.179 1.00 86.75 114 SER A O 1
ATOM 863 N N . ASN A 1 115 ? 4.930 6.553 -13.331 1.00 87.88 115 ASN A N 1
ATOM 864 C CA . ASN A 1 115 ? 3.931 5.498 -13.191 1.00 87.88 115 ASN A CA 1
ATOM 865 C C . ASN A 1 115 ? 4.275 4.493 -12.080 1.00 87.88 115 ASN A C 1
ATOM 867 O O . ASN A 1 115 ? 3.365 3.959 -11.450 1.00 87.88 115 ASN A O 1
ATOM 871 N N . ALA A 1 116 ? 5.563 4.224 -11.838 1.00 89.31 116 ALA A N 1
ATOM 872 C CA . ALA A 1 116 ? 6.000 3.403 -10.715 1.00 89.31 116 ALA A CA 1
ATOM 873 C C . ALA A 1 116 ? 5.637 4.062 -9.376 1.00 89.31 116 ALA A C 1
ATOM 875 O O . ALA A 1 116 ? 4.994 3.421 -8.557 1.00 89.31 116 ALA A O 1
ATOM 876 N N . PHE A 1 117 ? 5.924 5.357 -9.207 1.00 90.50 117 PHE A N 1
ATOM 877 C CA . PHE A 1 117 ? 5.503 6.124 -8.031 1.00 90.50 117 PHE A CA 1
ATOM 878 C C . PHE A 1 117 ? 3.979 6.121 -7.839 1.00 90.50 117 PHE A C 1
ATOM 880 O O . PHE A 1 117 ? 3.499 5.913 -6.726 1.00 90.50 117 PHE A O 1
ATOM 887 N N . GLU A 1 118 ? 3.207 6.316 -8.912 1.00 92.38 118 GLU A N 1
ATOM 888 C CA . GLU A 1 118 ? 1.745 6.200 -8.857 1.00 92.38 118 GLU A CA 1
ATOM 889 C C . GLU A 1 118 ? 1.294 4.784 -8.449 1.00 92.38 118 GLU A C 1
ATOM 891 O O . GLU A 1 118 ? 0.369 4.637 -7.655 1.00 92.38 118 GLU A O 1
ATOM 896 N N . THR A 1 119 ? 1.978 3.743 -8.930 1.00 93.19 119 THR A N 1
ATOM 897 C CA . THR A 1 119 ? 1.687 2.348 -8.564 1.00 93.19 119 THR A CA 1
ATOM 898 C C . THR A 1 119 ? 1.958 2.091 -7.083 1.00 93.19 119 THR A C 1
ATOM 900 O O . THR A 1 119 ? 1.101 1.510 -6.412 1.00 93.19 119 THR A O 1
ATOM 903 N N . SER A 1 120 ? 3.100 2.547 -6.548 1.00 95.00 120 SER A N 1
ATOM 904 C CA . SER A 1 120 ? 3.393 2.437 -5.113 1.00 95.00 120 SER A CA 1
ATOM 905 C C . SER A 1 120 ? 2.340 3.181 -4.295 1.00 95.00 120 SER A C 1
ATOM 907 O O . SER A 1 120 ? 1.751 2.597 -3.388 1.00 95.00 120 SER A O 1
ATOM 909 N N . LEU A 1 121 ? 2.008 4.418 -4.683 1.00 95.25 121 LEU A N 1
ATOM 910 C CA . LEU A 1 121 ? 0.993 5.230 -4.012 1.00 95.25 121 LEU A CA 1
ATOM 911 C C . LEU A 1 121 ? -0.367 4.515 -3.940 1.00 95.25 121 LEU A C 1
ATOM 913 O O . LEU A 1 121 ? -0.977 4.461 -2.869 1.00 95.25 121 LEU A O 1
ATOM 917 N N . ASP A 1 122 ? -0.846 3.965 -5.057 1.00 96.25 122 ASP A N 1
ATOM 918 C CA . ASP A 1 122 ? -2.145 3.292 -5.122 1.00 96.25 122 ASP A CA 1
ATOM 919 C C . ASP A 1 122 ? -2.183 2.045 -4.221 1.00 96.25 122 ASP A C 1
ATOM 921 O O . ASP A 1 122 ? -3.149 1.840 -3.478 1.00 96.25 122 ASP A O 1
ATOM 925 N N . VAL A 1 123 ? -1.127 1.223 -4.249 1.00 97.12 123 VAL A N 1
ATOM 926 C CA . VAL A 1 123 ? -1.026 -0.013 -3.454 1.00 97.12 123 VAL A CA 1
ATOM 927 C C . VAL A 1 123 ? -0.900 0.293 -1.960 1.00 97.12 123 VAL A C 1
ATOM 929 O O . VAL A 1 123 ? -1.635 -0.278 -1.148 1.00 97.12 123 VAL A O 1
ATOM 932 N N . GLU A 1 124 ? -0.015 1.215 -1.589 1.00 97.94 124 GLU A N 1
ATOM 933 C CA . GLU A 1 124 ? 0.234 1.615 -0.201 1.00 97.94 124 GLU A CA 1
ATOM 934 C C . GLU A 1 124 ? -1.022 2.196 0.455 1.00 97.94 124 GLU A C 1
ATOM 936 O O . GLU A 1 124 ? -1.400 1.802 1.564 1.00 97.94 124 GLU A O 1
ATOM 941 N N . TRP A 1 125 ? -1.732 3.094 -0.236 1.00 97.62 125 TRP A N 1
ATOM 942 C CA . TRP A 1 125 ? -2.944 3.703 0.311 1.00 97.62 125 TRP A CA 1
ATOM 943 C C . TRP A 1 125 ? -4.148 2.758 0.309 1.00 97.62 125 TRP A C 1
ATOM 945 O O . TRP A 1 125 ? -4.982 2.842 1.218 1.00 97.62 125 TRP A O 1
ATOM 955 N N . ALA A 1 126 ? -4.234 1.822 -0.643 1.00 98.06 126 ALA A N 1
ATOM 956 C CA . ALA A 1 126 ? -5.225 0.750 -0.590 1.00 98.06 126 ALA A CA 1
ATOM 957 C C . ALA A 1 126 ? -5.012 -0.147 0.639 1.00 98.06 126 ALA A C 1
ATOM 959 O O . ALA A 1 126 ? -5.970 -0.443 1.362 1.00 98.06 126 ALA A O 1
ATOM 960 N N . HIS A 1 127 ? -3.762 -0.520 0.922 1.00 98.50 127 HIS A N 1
ATOM 961 C CA . HIS A 1 127 ? -3.409 -1.309 2.101 1.00 98.50 127 HIS A CA 1
ATOM 962 C C . HIS A 1 127 ? -3.661 -0.550 3.404 1.00 98.50 127 HIS A C 1
ATOM 964 O O . HIS A 1 127 ? -4.332 -1.055 4.304 1.00 98.50 127 HIS A O 1
ATOM 970 N N . ALA A 1 128 ? -3.243 0.716 3.474 1.00 97.75 128 ALA A N 1
ATOM 971 C CA . ALA A 1 128 ? -3.530 1.594 4.604 1.00 97.75 128 ALA A CA 1
ATOM 972 C C . ALA A 1 128 ? -5.036 1.694 4.907 1.00 97.75 128 ALA A C 1
ATOM 974 O O . ALA A 1 128 ? -5.439 1.753 6.071 1.00 97.75 128 ALA A O 1
ATOM 975 N N . ALA A 1 129 ? -5.889 1.713 3.881 1.00 97.12 129 ALA A N 1
ATOM 976 C CA . ALA A 1 129 ? -7.338 1.765 4.046 1.00 97.12 129 ALA A CA 1
ATOM 977 C C . ALA A 1 129 ? -7.952 0.421 4.480 1.00 97.12 129 ALA A C 1
ATOM 979 O O . ALA A 1 129 ? -8.949 0.397 5.210 1.00 97.12 129 ALA A O 1
ATOM 980 N N . ALA A 1 130 ? -7.382 -0.693 4.021 1.00 97.62 130 ALA A N 1
ATOM 981 C CA . ALA A 1 130 ? -7.934 -2.032 4.178 1.00 97.62 130 ALA A CA 1
ATOM 982 C C . ALA A 1 130 ? -6.836 -3.077 4.464 1.00 97.62 130 ALA A C 1
ATOM 984 O O . ALA A 1 130 ? -6.621 -3.975 3.649 1.00 97.62 130 ALA A O 1
ATOM 985 N N . PRO A 1 131 ? -6.195 -3.037 5.647 1.00 97.50 131 PRO A N 1
ATOM 986 C CA . PRO A 1 131 ? -4.968 -3.793 5.915 1.00 97.50 131 PRO A CA 1
ATOM 987 C C . PRO A 1 131 ? -5.132 -5.319 5.965 1.00 97.50 131 PRO A C 1
ATOM 989 O O . PRO A 1 131 ? -4.159 -6.058 6.066 1.00 97.50 131 PRO A O 1
ATOM 992 N N . GLY A 1 132 ? -6.369 -5.819 5.967 1.00 97.75 132 GLY A N 1
ATOM 993 C CA . GLY A 1 132 ? -6.680 -7.245 5.870 1.00 97.75 132 GLY A CA 1
ATOM 994 C C . GLY A 1 132 ? -7.031 -7.718 4.457 1.00 97.75 132 GLY A C 1
ATOM 995 O O . GLY A 1 132 ? -7.366 -8.894 4.300 1.00 97.75 132 GLY A O 1
ATOM 996 N N . ALA A 1 133 ? -7.052 -6.833 3.459 1.00 98.44 133 ALA A N 1
ATOM 997 C CA . ALA A 1 133 ? -7.335 -7.212 2.081 1.00 98.44 133 ALA A CA 1
ATOM 998 C C . ALA A 1 133 ? -6.125 -7.897 1.430 1.00 98.44 133 ALA A C 1
ATOM 1000 O O . ALA A 1 133 ? -4.973 -7.640 1.771 1.00 98.44 133 ALA A O 1
ATOM 1001 N N . THR A 1 134 ? -6.401 -8.767 0.464 1.00 98.62 134 THR A N 1
ATOM 1002 C CA . THR A 1 134 ? -5.423 -9.082 -0.580 1.00 98.62 134 THR A CA 1
ATOM 1003 C C . THR A 1 134 ? -5.425 -7.933 -1.578 1.00 98.62 134 THR A C 1
ATOM 1005 O O . THR A 1 134 ? -6.496 -7.426 -1.921 1.00 98.62 134 THR A O 1
ATOM 1008 N N . ILE A 1 135 ? -4.247 -7.540 -2.036 1.00 97.44 135 ILE A N 1
ATOM 1009 C CA . ILE A 1 135 ? -4.082 -6.566 -3.114 1.00 97.44 135 ILE A CA 1
ATOM 1010 C C . ILE A 1 135 ? -3.518 -7.322 -4.309 1.00 97.44 135 ILE A C 1
ATOM 1012 O O . ILE A 1 135 ? -2.517 -8.049 -4.105 1.00 97.44 135 ILE A O 1
#

Secondary structure (DSSP, 8-state):
-----PPPP-----------------TTS-SSPPPPPHHHHHHHHT--S-BTTB-TTTT-B-----SS--TTHHHHHHHHHHHHTPPPPB-----B-TTSPBPP--TTSHHHHHHHHHHHHHHHHHHHH-TTSB-

Foldseek 3Di:
DDDDDDDDDDDDDDDDDPDPQDPCPPPPDDPDDDDDALVNVCVVVVQDCDDPNHFAAAPHADDDDFPEDQPCLQVLLVVLCVVRVADREQEDDQQADPVRHHDDDDPPDPVNVVRNVVVSVVVNNVCSRGVNHYD

pLDDT: mean 82.67, std 16.72, range [41.25, 98.62]